Protein AF-A0AAD0PSM3-F1 (afdb_monomer)

pLDDT: mean 72.18, std 17.47, range [43.16, 95.62]

Mean predicted aligned error: 15.77 Å

Radius of gyration: 27.63 Å; Cα contacts (8 Å, |Δi|>4): 22; chains: 1; bounding box: 33×28×86 Å

Structure (mmCIF, N/CA/C/O backbone):
data_AF-A0AAD0PSM3-F1
#
_entry.id   AF-A0AAD0PSM3-F1
#
loop_
_atom_site.group_PDB
_atom_site.id
_atom_site.type_symbol
_atom_site.label_atom_id
_atom_site.label_alt_id
_atom_site.label_comp_id
_atom_site.label_asym_id
_atom_site.label_entity_id
_atom_site.label_seq_id
_atom_site.pdbx_PDB_ins_code
_atom_site.Cartn_x
_atom_site.Cartn_y
_atom_site.Cartn_z
_atom_site.occupancy
_atom_site.B_iso_or_equiv
_atom_site.auth_seq_id
_atom_site.auth_comp_id
_atom_site.auth_asym_id
_atom_site.auth_atom_id
_atom_site.pdbx_PDB_model_num
ATOM 1 N N . MET A 1 1 ? 3.905 -13.078 4.225 1.00 57.75 1 MET A N 1
ATOM 2 C CA . MET A 1 1 ? 2.943 -11.979 4.444 1.00 57.75 1 MET A CA 1
ATOM 3 C C . MET A 1 1 ? 3.747 -10.691 4.535 1.00 57.75 1 MET A C 1
ATOM 5 O O . MET A 1 1 ? 4.890 -10.770 4.973 1.00 57.75 1 MET A O 1
ATOM 9 N N . LEU A 1 2 ? 3.240 -9.560 4.044 1.00 64.62 2 LEU A N 1
ATOM 10 C CA . LEU A 1 2 ? 3.971 -8.291 4.109 1.00 64.62 2 LEU A CA 1
ATOM 11 C C . LEU A 1 2 ? 4.162 -7.909 5.588 1.00 64.62 2 LEU A C 1
ATOM 13 O O . LEU A 1 2 ? 3.183 -7.806 6.320 1.00 64.62 2 LEU A O 1
ATOM 17 N N . GLU A 1 3 ? 5.398 -7.743 6.054 1.00 79.00 3 GLU A N 1
ATOM 18 C CA . GLU A 1 3 ? 5.642 -7.389 7.456 1.00 79.00 3 GLU A CA 1
ATOM 19 C C . GLU A 1 3 ? 5.389 -5.892 7.664 1.00 79.00 3 GLU A C 1
ATOM 21 O O . GLU A 1 3 ? 6.245 -5.064 7.347 1.00 79.00 3 GLU A O 1
ATOM 26 N N . TYR A 1 4 ? 4.219 -5.546 8.215 1.00 81.62 4 TYR A N 1
ATOM 27 C CA . TYR A 1 4 ? 3.809 -4.164 8.511 1.00 81.62 4 TYR A CA 1
ATOM 28 C C . TYR A 1 4 ? 4.901 -3.359 9.233 1.00 81.62 4 TYR A C 1
ATOM 30 O O . TYR A 1 4 ? 5.190 -2.210 8.900 1.00 81.62 4 TYR A O 1
ATOM 38 N N . GLN A 1 5 ? 5.591 -4.012 10.169 1.00 85.94 5 GLN A N 1
ATOM 39 C CA . GLN A 1 5 ? 6.638 -3.420 11.000 1.00 85.94 5 GLN A CA 1
ATOM 40 C C . GLN A 1 5 ? 7.913 -3.041 10.242 1.00 85.94 5 GLN A C 1
ATOM 42 O O . GLN A 1 5 ? 8.737 -2.311 10.793 1.00 85.94 5 GLN A O 1
ATOM 47 N N . ASN A 1 6 ? 8.065 -3.483 8.994 1.00 86.69 6 ASN A N 1
ATOM 48 C CA . ASN A 1 6 ? 9.201 -3.154 8.133 1.00 86.69 6 ASN A CA 1
ATOM 49 C C . ASN A 1 6 ? 8.837 -2.128 7.050 1.00 86.69 6 ASN A C 1
ATOM 51 O O . ASN A 1 6 ? 9.705 -1.706 6.288 1.00 86.69 6 ASN A O 1
ATOM 55 N N . LEU A 1 7 ? 7.571 -1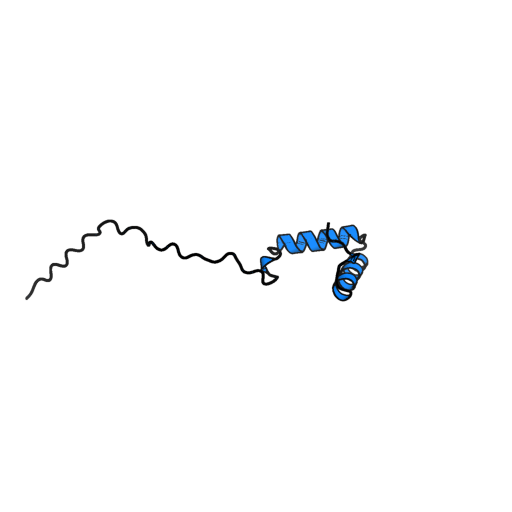.703 6.974 1.00 84.00 7 LEU A N 1
ATOM 56 C CA . LEU A 1 7 ? 7.131 -0.678 6.032 1.00 84.00 7 LEU A CA 1
ATOM 57 C C . LEU A 1 7 ? 7.697 0.697 6.393 1.00 84.00 7 LEU A C 1
ATOM 59 O O . LEU A 1 7 ? 7.928 0.993 7.570 1.00 84.00 7 LEU A O 1
ATOM 63 N N . SER A 1 8 ? 7.876 1.565 5.395 1.00 88.38 8 SER A N 1
ATOM 64 C CA . SER A 1 8 ? 8.188 2.971 5.664 1.00 88.38 8 SER A CA 1
ATOM 65 C C . SER A 1 8 ? 7.037 3.632 6.441 1.00 88.38 8 SER A C 1
ATOM 67 O O . SER A 1 8 ? 5.888 3.215 6.275 1.00 88.38 8 SER A O 1
ATOM 69 N N . PRO A 1 9 ? 7.305 4.666 7.260 1.00 90.38 9 PRO A N 1
ATOM 70 C CA . PRO A 1 9 ? 6.260 5.362 8.017 1.00 90.38 9 PRO A CA 1
ATOM 71 C C . PRO A 1 9 ? 5.104 5.859 7.137 1.00 90.38 9 PRO A C 1
ATOM 73 O O . PRO A 1 9 ? 3.948 5.638 7.466 1.00 90.38 9 PRO A O 1
ATOM 76 N N . GLU A 1 10 ? 5.419 6.423 5.969 1.00 87.00 10 GLU A N 1
ATOM 77 C CA . GLU A 1 10 ? 4.423 6.897 4.996 1.00 87.00 10 GLU A CA 1
ATOM 78 C C . GLU A 1 10 ? 3.546 5.757 4.450 1.00 87.00 10 GLU A C 1
ATOM 80 O O . GLU A 1 10 ? 2.347 5.917 4.244 1.00 87.00 10 GLU A O 1
ATOM 85 N N . THR A 1 11 ? 4.125 4.574 4.220 1.00 85.19 11 THR A N 1
ATOM 86 C CA . THR A 1 11 ? 3.346 3.422 3.736 1.00 85.19 11 THR A CA 1
ATOM 87 C C . THR A 1 11 ? 2.436 2.883 4.835 1.00 85.19 11 THR A C 1
ATOM 89 O O . THR A 1 11 ? 1.312 2.486 4.552 1.00 85.19 11 THR A O 1
ATOM 92 N N . ARG A 1 12 ? 2.898 2.891 6.090 1.00 91.44 12 ARG A N 1
ATOM 93 C CA . ARG A 1 12 ? 2.087 2.499 7.250 1.00 91.44 12 ARG A CA 1
ATOM 94 C C . ARG A 1 12 ? 0.882 3.409 7.434 1.00 91.44 12 ARG A C 1
ATOM 96 O O . ARG A 1 12 ? -0.224 2.907 7.581 1.00 91.44 12 ARG A O 1
ATOM 103 N N . GLU A 1 13 ? 1.088 4.718 7.330 1.00 92.56 13 GLU A N 1
ATOM 104 C CA . GLU A 1 13 ? 0.012 5.708 7.404 1.00 92.56 13 GLU A CA 1
ATOM 105 C C . GLU A 1 13 ? -1.068 5.448 6.345 1.00 92.56 13 GLU A C 1
ATOM 107 O O . GLU A 1 13 ? -2.246 5.373 6.684 1.00 92.56 13 GLU A O 1
ATOM 112 N N . AR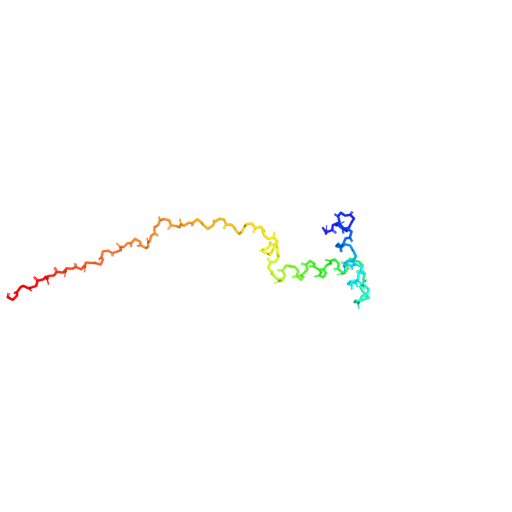G A 1 14 ? -0.675 5.182 5.091 1.00 88.31 14 ARG A N 1
ATOM 113 C CA . ARG A 1 14 ? -1.624 4.820 4.023 1.00 88.31 14 ARG A CA 1
ATOM 114 C C . ARG A 1 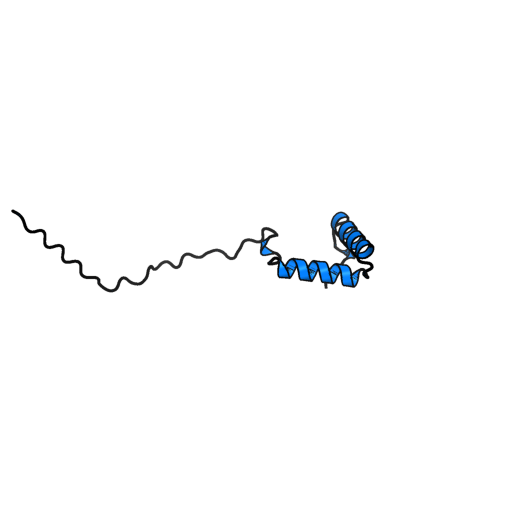14 ? -2.395 3.528 4.307 1.00 88.31 14 ARG A C 1
ATOM 116 O O . ARG A 1 14 ? -3.580 3.447 3.998 1.00 88.31 14 ARG A O 1
ATOM 123 N N . VAL A 1 15 ? -1.741 2.513 4.879 1.00 91.00 15 VAL A N 1
ATOM 124 C CA . VAL A 1 15 ? -2.398 1.250 5.269 1.00 91.00 15 VAL A CA 1
ATOM 125 C C . VAL A 1 15 ? -3.419 1.499 6.385 1.00 91.00 15 VAL A C 1
ATOM 127 O O . VAL A 1 15 ? -4.531 0.983 6.323 1.00 91.00 15 VAL A O 1
ATOM 130 N N . GLU A 1 16 ? -3.067 2.302 7.393 1.00 93.38 16 GLU A N 1
ATOM 131 C CA . GLU A 1 16 ? -3.964 2.653 8.502 1.00 93.38 16 GLU A CA 1
ATOM 132 C C . GLU A 1 16 ? -5.144 3.523 8.054 1.00 93.38 16 GLU A C 1
ATOM 134 O O . GLU A 1 16 ? -6.256 3.370 8.564 1.00 93.38 16 GLU A O 1
ATOM 139 N N . GLU A 1 17 ? -4.918 4.433 7.108 1.00 94.12 17 GLU A N 1
ATOM 140 C CA . GLU A 1 17 ? -5.965 5.251 6.500 1.00 94.12 17 GLU A CA 1
ATOM 141 C C . GLU A 1 17 ? -6.951 4.374 5.723 1.00 94.12 17 GLU A C 1
ATOM 143 O O . GLU A 1 17 ? -8.148 4.415 6.007 1.00 94.12 17 GLU A O 1
ATOM 148 N N . LEU A 1 18 ? -6.452 3.477 4.866 1.00 91.06 18 LEU A N 1
ATOM 149 C CA . LEU A 1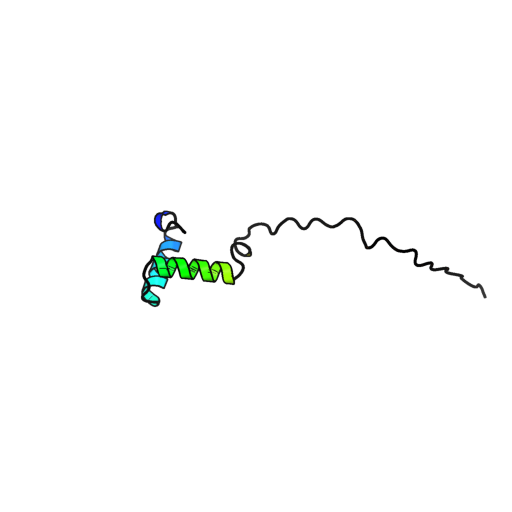 18 ? -7.281 2.510 4.145 1.00 91.06 18 LEU A CA 1
ATOM 150 C C . LEU A 1 18 ? -8.098 1.627 5.101 1.00 91.06 18 LEU A C 1
ATOM 152 O O . LEU A 1 18 ? -9.297 1.426 4.895 1.00 91.06 18 LEU A O 1
ATOM 156 N N . ALA A 1 19 ? -7.464 1.127 6.167 1.00 94.69 19 ALA A N 1
ATOM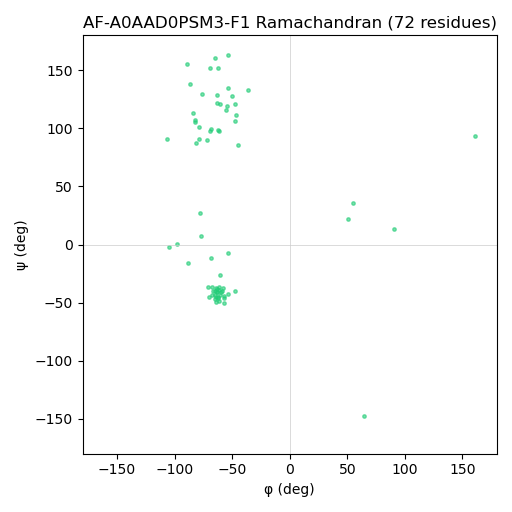 157 C CA . ALA A 1 19 ? -8.137 0.320 7.179 1.00 94.69 19 ALA A CA 1
ATOM 158 C C . ALA A 1 19 ? -9.290 1.090 7.842 1.00 94.69 19 ALA A C 1
ATOM 160 O O . ALA A 1 19 ? -10.377 0.550 8.051 1.00 94.69 19 ALA A O 1
ATOM 161 N N . ARG A 1 20 ? -9.081 2.379 8.127 1.00 95.06 20 ARG A N 1
ATOM 162 C CA . ARG A 1 20 ? -10.086 3.253 8.740 1.00 95.06 20 ARG A CA 1
ATOM 163 C C . ARG A 1 20 ? -11.239 3.568 7.796 1.00 95.06 20 ARG A C 1
ATOM 165 O O . ARG A 1 20 ? -12.387 3.507 8.225 1.00 95.06 20 ARG A O 1
ATOM 172 N N . GLU A 1 21 ? -10.941 3.899 6.544 1.00 95.62 21 GLU A N 1
ATOM 173 C CA . GLU A 1 21 ? -11.943 4.246 5.532 1.00 95.62 21 GLU A CA 1
ATOM 174 C C . GLU A 1 21 ? -12.864 3.071 5.201 1.00 95.62 21 GLU A C 1
ATOM 176 O O . GLU A 1 21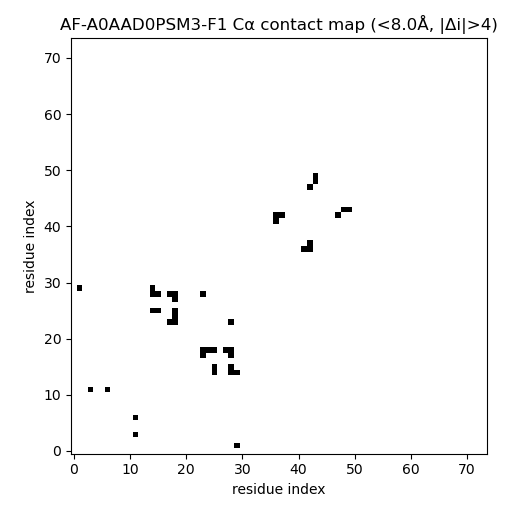 ? -14.064 3.260 5.001 1.00 95.62 21 GLU A O 1
ATOM 181 N N . LYS A 1 22 ? -12.311 1.854 5.168 1.00 92.88 22 LYS A N 1
ATOM 182 C CA . LYS A 1 22 ? -13.053 0.640 4.802 1.00 92.88 22 LYS A CA 1
ATOM 183 C C . LYS A 1 22 ? -13.543 -0.180 5.991 1.00 92.88 22 LYS A C 1
ATOM 185 O O . LYS A 1 22 ? -14.199 -1.197 5.791 1.00 92.88 22 LYS A O 1
ATOM 190 N N . HIS A 1 23 ? -13.275 0.274 7.217 1.00 95.25 23 HIS A N 1
ATOM 191 C CA . HIS A 1 23 ? -13.562 -0.461 8.454 1.00 95.25 23 HIS A CA 1
ATOM 192 C C . HIS A 1 23 ? -12.940 -1.865 8.486 1.00 95.25 23 HIS A C 1
ATOM 194 O O . HIS A 1 23 ? -13.526 -2.805 9.023 1.00 95.25 23 HIS A O 1
ATOM 200 N N . TYR A 1 24 ? -11.749 -1.994 7.914 1.00 93.88 24 TYR A N 1
ATOM 201 C CA . TYR A 1 24 ? -10.989 -3.233 7.890 1.00 93.88 24 TYR A CA 1
ATOM 202 C C . TYR A 1 24 ? -10.081 -3.361 9.107 1.00 93.88 24 TYR A C 1
ATOM 204 O O . TYR A 1 24 ? -9.625 -2.377 9.697 1.00 93.88 24 TYR A O 1
ATOM 212 N N . SER A 1 25 ? -9.759 -4.602 9.447 1.00 93.94 25 SER A N 1
ATOM 213 C CA . SER A 1 25 ? -8.565 -4.904 10.223 1.00 93.94 25 SER A CA 1
ATOM 214 C C . SER A 1 25 ? -7.299 -4.551 9.431 1.00 93.94 25 SER A C 1
ATOM 216 O O . SER A 1 25 ? -7.303 -4.435 8.204 1.00 93.94 25 SER A O 1
ATOM 218 N N . LEU A 1 26 ? -6.183 -4.388 10.143 1.00 90.12 26 LEU A N 1
ATOM 219 C CA . LEU A 1 26 ? -4.891 -4.098 9.518 1.00 90.12 26 LEU A CA 1
ATOM 220 C C . LEU A 1 26 ? -4.489 -5.192 8.510 1.00 90.12 26 LEU A C 1
ATOM 222 O O . LEU A 1 26 ? -3.944 -4.885 7.452 1.00 90.12 26 LEU A O 1
ATOM 226 N N . ASP A 1 27 ? -4.787 -6.454 8.829 1.00 89.88 27 ASP A N 1
ATOM 227 C CA . ASP A 1 27 ? -4.481 -7.602 7.974 1.00 89.88 27 ASP A CA 1
ATOM 228 C C . ASP A 1 27 ? -5.305 -7.579 6.681 1.00 89.88 27 ASP A C 1
ATOM 230 O O . ASP A 1 27 ? -4.746 -7.762 5.602 1.00 89.88 27 ASP A O 1
ATOM 234 N N . GLU A 1 28 ? -6.602 -7.272 6.768 1.00 90.56 28 GLU A N 1
ATOM 235 C CA . GLU A 1 28 ? -7.481 -7.125 5.598 1.00 90.56 28 GLU A CA 1
ATOM 236 C C . GLU A 1 28 ? -7.038 -5.963 4.699 1.00 90.56 28 GLU A C 1
ATOM 238 O O . GLU A 1 28 ? -6.994 -6.100 3.477 1.00 90.56 28 GLU A O 1
ATOM 243 N N . ALA A 1 29 ? -6.632 -4.834 5.287 1.00 91.12 29 ALA A N 1
ATOM 244 C CA . ALA A 1 29 ? -6.103 -3.706 4.524 1.00 91.12 29 ALA A CA 1
ATOM 245 C C . ALA A 1 29 ? -4.797 -4.065 3.788 1.00 91.12 29 ALA A C 1
ATOM 247 O O . ALA A 1 29 ? -4.611 -3.696 2.626 1.00 91.12 29 ALA A O 1
ATOM 248 N N . LEU A 1 30 ? -3.897 -4.814 4.435 1.00 89.31 30 LEU A N 1
ATOM 249 C CA . LEU A 1 30 ? -2.666 -5.309 3.809 1.00 89.31 30 LEU A CA 1
ATOM 250 C C . LEU A 1 30 ? -2.949 -6.305 2.682 1.00 89.31 30 LEU A C 1
ATOM 252 O O . LEU A 1 30 ? -2.267 -6.284 1.653 1.00 89.31 30 LEU A O 1
ATOM 256 N N . GLU A 1 31 ? -3.928 -7.183 2.877 1.00 87.81 31 GLU A N 1
ATOM 257 C CA . GLU A 1 31 ? -4.327 -8.176 1.887 1.00 87.81 31 GLU A CA 1
ATOM 258 C C . GLU A 1 31 ? -4.951 -7.510 0.656 1.00 87.81 31 GLU A C 1
ATOM 260 O O . GLU A 1 31 ? -4.598 -7.855 -0.474 1.00 87.81 31 GLU A O 1
ATOM 265 N N . GLU A 1 32 ? -5.773 -6.478 0.849 1.00 85.81 32 GLU A N 1
ATOM 266 C CA . GLU A 1 32 ? -6.355 -5.723 -0.258 1.00 85.81 32 GLU A CA 1
ATOM 267 C C . GLU A 1 32 ? -5.289 -4.997 -1.092 1.00 85.81 32 GLU A C 1
ATOM 269 O O . GLU A 1 32 ? -5.276 -5.126 -2.318 1.00 85.81 32 GLU A O 1
ATOM 274 N N . ILE A 1 33 ? -4.323 -4.333 -0.445 1.00 84.25 33 ILE A N 1
ATOM 275 C CA . ILE A 1 33 ? -3.191 -3.689 -1.136 1.00 84.25 33 ILE A CA 1
ATOM 276 C C . ILE A 1 33 ? -2.385 -4.712 -1.947 1.00 84.25 33 ILE A C 1
ATOM 278 O O . ILE A 1 33 ? -1.945 -4.429 -3.068 1.00 84.25 33 ILE A O 1
ATOM 282 N N . LEU A 1 34 ? -2.181 -5.913 -1.401 1.00 83.38 34 LEU A N 1
ATOM 283 C CA . LEU A 1 34 ? -1.474 -6.990 -2.090 1.00 83.38 34 LEU A CA 1
ATOM 284 C C . LEU A 1 34 ? -2.243 -7.452 -3.336 1.00 83.38 34 LEU A C 1
ATOM 286 O O . LEU A 1 34 ? -1.644 -7.592 -4.407 1.00 83.38 34 LEU A O 1
ATOM 290 N N . ILE A 1 35 ? -3.553 -7.671 -3.206 1.00 82.81 35 ILE A N 1
ATOM 291 C CA . ILE A 1 35 ? -4.431 -8.096 -4.302 1.00 82.81 35 ILE A CA 1
ATOM 292 C C . ILE A 1 35 ? -4.450 -7.042 -5.406 1.00 82.81 35 ILE A C 1
ATOM 294 O O . ILE A 1 35 ? -4.231 -7.381 -6.570 1.00 82.81 35 ILE A O 1
ATOM 298 N N . GLU A 1 36 ? -4.656 -5.774 -5.054 1.00 79.88 36 GLU A N 1
ATOM 299 C CA . GLU A 1 36 ? -4.694 -4.665 -6.008 1.00 79.88 36 GLU A CA 1
ATOM 300 C C . GLU A 1 36 ? -3.359 -4.535 -6.748 1.00 79.88 36 GLU A C 1
ATOM 302 O O . GLU A 1 36 ? -3.319 -4.445 -7.978 1.00 79.88 36 GLU A O 1
ATOM 307 N N . THR A 1 37 ? -2.248 -4.647 -6.015 1.00 78.19 37 THR A N 1
ATOM 308 C CA . THR A 1 37 ? -0.905 -4.656 -6.598 1.00 78.19 37 THR A CA 1
ATOM 309 C C . THR A 1 37 ? -0.765 -5.780 -7.619 1.00 78.19 37 THR A C 1
ATOM 311 O O . THR A 1 37 ? -0.343 -5.521 -8.742 1.00 78.19 37 THR A O 1
ATOM 314 N N . ILE A 1 38 ? -1.139 -7.019 -7.284 1.00 78.56 38 ILE A N 1
ATOM 315 C CA . ILE A 1 38 ? -1.062 -8.164 -8.208 1.00 78.56 38 ILE A CA 1
ATOM 316 C C . ILE A 1 38 ? -1.959 -7.945 -9.433 1.00 78.56 38 ILE A C 1
ATOM 318 O O . ILE A 1 38 ? -1.503 -8.144 -10.562 1.00 78.56 38 ILE A O 1
ATOM 322 N N . ALA A 1 39 ? -3.202 -7.505 -9.224 1.00 78.25 39 ALA A N 1
ATOM 323 C CA . ALA A 1 39 ? -4.186 -7.280 -10.280 1.00 78.25 39 ALA A CA 1
ATOM 324 C C . ALA A 1 39 ? -3.734 -6.208 -11.285 1.00 78.25 39 ALA A C 1
ATOM 326 O O . ALA A 1 39 ? -3.929 -6.372 -12.488 1.00 78.25 39 ALA A O 1
ATOM 327 N N . MET A 1 40 ? -3.049 -5.157 -10.821 1.00 80.81 40 MET A N 1
ATOM 328 C CA . MET A 1 40 ? -2.470 -4.112 -11.677 1.00 80.81 40 MET A CA 1
ATOM 329 C C . MET A 1 40 ? -1.162 -4.527 -12.381 1.00 80.81 40 MET A C 1
ATOM 331 O O . MET A 1 40 ? -0.507 -3.710 -13.029 1.00 80.81 40 MET A O 1
ATOM 335 N N . GLY A 1 41 ? -0.760 -5.798 -12.289 1.00 68.62 41 GLY A N 1
ATOM 336 C CA . GLY A 1 41 ? 0.478 -6.305 -12.885 1.00 68.62 41 GLY A CA 1
ATOM 337 C C . GLY A 1 41 ? 1.695 -6.231 -11.959 1.00 68.62 41 GLY A C 1
ATOM 338 O O . GLY A 1 41 ? 2.827 -6.421 -12.405 1.00 68.62 41 GLY A O 1
ATOM 339 N N . GLY A 1 42 ? 1.498 -5.996 -10.667 1.00 72.00 42 GLY A N 1
ATOM 340 C CA . GLY A 1 42 ? 2.506 -6.129 -9.620 1.00 72.00 42 GLY A CA 1
ATOM 341 C C . GLY A 1 42 ? 3.689 -5.167 -9.730 1.00 72.00 42 GLY A C 1
ATOM 342 O O . GLY A 1 42 ? 3.603 -4.053 -10.248 1.00 72.00 42 GLY A O 1
ATOM 343 N N . LEU A 1 43 ? 4.852 -5.667 -9.292 1.00 56.56 43 LEU A N 1
ATOM 344 C CA . LEU A 1 43 ? 6.183 -5.042 -9.375 1.00 56.56 43 LEU A CA 1
ATOM 345 C C . LEU A 1 43 ? 6.600 -4.591 -10.789 1.00 56.56 43 LEU A C 1
ATOM 347 O O . LEU A 1 43 ? 7.633 -3.938 -10.938 1.00 56.56 43 LEU A O 1
ATOM 351 N N . THR A 1 44 ? 5.825 -4.918 -11.822 1.00 50.81 44 THR A N 1
ATOM 352 C CA . THR A 1 44 ? 6.037 -4.438 -13.191 1.00 50.81 44 THR A CA 1
ATOM 353 C C . THR A 1 44 ? 5.958 -2.906 -13.282 1.00 50.81 44 THR A C 1
ATOM 355 O O . THR A 1 44 ? 6.623 -2.328 -14.138 1.00 50.81 44 THR A O 1
ATOM 358 N N . PHE A 1 45 ? 5.231 -2.242 -12.371 1.00 47.59 45 PHE A N 1
ATOM 359 C CA . PHE A 1 45 ? 5.258 -0.780 -12.199 1.00 47.59 45 PHE A CA 1
ATOM 360 C C . PHE A 1 45 ? 6.336 -0.278 -11.224 1.00 47.59 45 PHE A C 1
ATOM 362 O O . PHE A 1 45 ? 6.709 0.890 -11.280 1.00 47.59 45 PHE A O 1
ATOM 369 N N . ALA A 1 46 ? 6.916 -1.144 -10.388 1.00 54.75 46 ALA A N 1
ATOM 370 C CA . ALA A 1 46 ? 7.980 -0.793 -9.439 1.00 54.75 46 ALA A CA 1
ATOM 371 C C . ALA A 1 46 ? 9.370 -0.653 -10.102 1.00 54.75 46 ALA A C 1
ATOM 373 O O . ALA A 1 46 ? 10.391 -0.922 -9.471 1.00 54.75 46 ALA A O 1
ATOM 374 N N . ALA A 1 47 ? 9.410 -0.299 -11.393 1.00 53.22 47 ALA A N 1
ATOM 375 C CA . ALA A 1 47 ? 10.619 -0.152 -12.209 1.00 53.22 47 ALA A CA 1
ATOM 376 C C . ALA A 1 47 ? 11.592 -1.350 -12.155 1.00 53.22 47 ALA A C 1
ATOM 378 O O . ALA A 1 47 ? 12.774 -1.214 -12.476 1.00 53.22 47 ALA A O 1
ATOM 379 N N . ARG A 1 48 ? 11.118 -2.548 -11.780 1.00 50.31 48 ARG A N 1
ATOM 380 C CA . ARG A 1 48 ? 11.911 -3.768 -11.938 1.00 50.31 48 ARG A CA 1
ATOM 381 C C . ARG A 1 48 ? 12.148 -3.956 -13.437 1.00 50.31 48 ARG A C 1
ATOM 383 O O . ARG A 1 48 ? 11.174 -3.917 -14.193 1.00 50.31 48 ARG A O 1
ATOM 390 N N . PRO A 1 49 ? 13.400 -4.147 -13.888 1.00 53.75 49 PRO A N 1
ATOM 391 C CA . PRO A 1 49 ? 13.670 -4.352 -15.300 1.00 53.75 49 PRO A CA 1
ATOM 392 C C . PRO A 1 49 ? 12.808 -5.513 -15.792 1.00 53.75 49 PRO A C 1
ATOM 394 O O . PRO A 1 49 ? 12.927 -6.629 -15.278 1.00 53.75 49 PRO A O 1
ATOM 397 N N . LYS A 1 50 ? 11.918 -5.258 -16.761 1.00 56.25 50 LYS A N 1
ATOM 398 C CA . LYS A 1 50 ? 11.296 -6.353 -17.510 1.00 56.25 50 LYS A CA 1
ATOM 399 C C . LYS A 1 50 ? 12.445 -7.203 -18.044 1.00 56.25 50 LYS A C 1
ATOM 401 O O . LYS A 1 50 ? 13.442 -6.642 -18.501 1.00 56.25 50 LYS A O 1
ATOM 406 N N . ALA A 1 51 ? 12.326 -8.524 -17.911 1.00 66.75 51 ALA A N 1
ATOM 407 C CA . ALA A 1 51 ? 13.316 -9.482 -18.392 1.00 66.75 51 ALA A CA 1
ATOM 408 C C . ALA A 1 51 ? 13.933 -9.011 -19.718 1.00 66.75 51 ALA A C 1
ATOM 410 O O . ALA A 1 51 ? 13.212 -8.552 -20.609 1.00 66.75 51 ALA A O 1
ATOM 411 N N . THR A 1 52 ? 15.261 -9.067 -19.823 1.00 65.69 52 THR A N 1
ATOM 412 C CA . THR A 1 52 ? 15.984 -8.541 -20.980 1.00 65.69 52 THR A CA 1
ATOM 413 C C . THR A 1 52 ? 15.440 -9.171 -22.258 1.00 65.69 52 THR A C 1
ATOM 415 O O . THR A 1 52 ? 15.554 -10.382 -22.461 1.00 65.69 52 THR A O 1
ATOM 418 N N . LEU A 1 53 ? 14.842 -8.346 -23.123 1.00 62.56 53 LEU A N 1
ATOM 419 C CA . LEU A 1 53 ? 14.403 -8.762 -24.450 1.00 62.56 53 LEU A CA 1
ATOM 420 C C . LEU A 1 53 ? 15.637 -9.185 -25.247 1.00 62.56 53 LEU A C 1
ATOM 422 O O . LEU A 1 53 ? 16.378 -8.357 -25.773 1.00 62.56 53 LEU A O 1
ATOM 426 N N . THR A 1 54 ? 15.878 -10.491 -25.303 1.00 67.81 54 THR A N 1
ATOM 427 C CA . THR A 1 54 ? 16.949 -11.046 -26.122 1.00 67.81 54 THR A CA 1
ATOM 428 C C . THR A 1 54 ? 16.399 -11.194 -27.528 1.00 67.81 54 THR A C 1
ATOM 430 O O . THR A 1 54 ? 15.473 -11.969 -27.760 1.00 67.81 54 THR A O 1
ATOM 433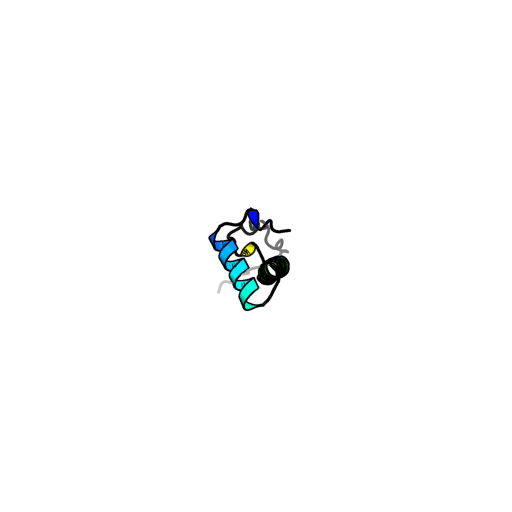 N N . SER A 1 55 ? 16.936 -10.416 -28.465 1.00 63.31 55 SER A N 1
ATOM 434 C CA . SER A 1 55 ? 16.575 -10.544 -29.873 1.00 63.31 55 SER A CA 1
ATOM 435 C C . SER A 1 55 ? 16.927 -11.952 -30.344 1.00 63.31 55 SER A C 1
ATOM 437 O O . SER A 1 55 ? 18.083 -12.374 -30.248 1.00 63.31 55 SER A O 1
ATOM 439 N N . ILE A 1 56 ? 15.933 -12.695 -30.829 1.00 68.62 56 ILE A N 1
ATOM 440 C CA . ILE A 1 56 ? 16.161 -13.987 -31.465 1.00 68.62 56 ILE A CA 1
ATOM 441 C C . ILE A 1 56 ? 16.888 -13.668 -32.770 1.00 68.62 56 ILE A C 1
ATOM 443 O O . ILE A 1 56 ? 16.291 -13.196 -33.737 1.00 68.62 56 ILE A O 1
ATOM 447 N N . LYS A 1 57 ? 18.212 -13.829 -32.779 1.00 59.84 57 LYS A N 1
ATOM 448 C CA . LYS A 1 57 ? 19.025 -13.573 -33.965 1.00 59.84 57 LYS A CA 1
ATOM 449 C C . LYS A 1 57 ? 18.750 -14.689 -34.974 1.00 59.84 57 LYS A C 1
ATOM 451 O O . LYS A 1 57 ? 19.381 -15.738 -34.956 1.00 59.84 57 LYS A O 1
ATOM 456 N N . GLY A 1 58 ? 17.752 -14.456 -35.813 1.00 54.16 58 GLY A N 1
ATOM 457 C CA . GLY A 1 58 ? 17.290 -15.378 -36.835 1.00 54.16 58 GLY A CA 1
ATOM 458 C C . GLY A 1 58 ? 15.885 -14.987 -37.251 1.00 54.16 58 GLY A C 1
ATOM 459 O O . GLY A 1 58 ? 14.918 -15.410 -36.624 1.00 54.16 58 GLY A O 1
ATOM 460 N N . GLY A 1 59 ? 15.770 -14.178 -38.309 1.00 57.72 59 GLY A N 1
ATOM 461 C CA . GLY A 1 59 ? 14.510 -14.098 -39.046 1.00 57.72 59 GLY A CA 1
ATOM 462 C C . GLY A 1 59 ? 14.073 -15.505 -39.479 1.00 57.72 59 GLY A C 1
ATOM 463 O O . GLY A 1 59 ? 14.908 -16.421 -39.458 1.00 57.72 59 GLY A O 1
ATOM 464 N N . PRO A 1 60 ? 12.794 -15.708 -39.855 1.00 58.97 60 PRO A N 1
ATOM 465 C CA . PRO A 1 60 ? 12.368 -16.980 -40.428 1.00 58.97 60 PRO A CA 1
ATOM 466 C C . PRO A 1 60 ? 13.391 -17.343 -41.496 1.00 58.97 60 PRO A C 1
ATOM 468 O O . PRO A 1 60 ? 13.675 -16.512 -42.362 1.00 58.97 60 PRO A O 1
ATOM 471 N N . LYS A 1 61 ? 14.042 -18.506 -41.339 1.00 56.62 61 LYS A N 1
ATOM 472 C CA . LYS A 1 61 ? 15.005 -19.012 -42.317 1.00 56.62 61 LYS A CA 1
ATOM 473 C C . LYS A 1 61 ? 14.314 -18.851 -43.658 1.00 56.62 61 LYS A C 1
ATOM 475 O O . LYS A 1 61 ? 13.254 -19.439 -43.846 1.00 56.62 61 LYS A O 1
ATOM 480 N N . GLY A 1 62 ? 14.829 -17.939 -44.478 1.00 48.94 62 GLY A N 1
ATOM 481 C CA . GLY A 1 62 ? 14.231 -17.622 -45.756 1.00 48.94 62 GLY A CA 1
ATOM 482 C C . GLY A 1 62 ? 14.271 -18.894 -46.570 1.00 48.94 62 GLY A C 1
ATOM 483 O O . GLY A 1 62 ? 15.312 -19.224 -47.132 1.00 48.94 62 GLY A O 1
ATOM 484 N N . ASP A 1 63 ? 13.157 -19.618 -46.581 1.00 48.56 63 ASP A N 1
ATOM 485 C CA . ASP A 1 63 ? 12.874 -20.558 -47.639 1.00 48.56 63 ASP A CA 1
ATOM 486 C C . ASP A 1 63 ? 13.076 -19.791 -48.936 1.00 48.56 63 ASP A C 1
ATOM 488 O O . ASP A 1 63 ? 12.599 -18.664 -49.098 1.00 48.56 63 ASP A O 1
ATOM 492 N N . HIS A 1 64 ? 13.884 -20.390 -49.800 1.00 51.59 64 HIS A N 1
ATOM 493 C CA . HIS A 1 64 ? 14.244 -19.929 -51.124 1.00 51.59 64 HIS A CA 1
ATOM 494 C C . HIS A 1 64 ? 13.019 -19.434 -51.910 1.00 51.59 64 HIS A C 1
ATOM 496 O O . HIS A 1 64 ? 12.444 -20.156 -52.719 1.00 51.59 64 HIS A O 1
ATOM 502 N N . LEU A 1 65 ? 12.643 -18.169 -51.737 1.00 51.28 65 LEU A N 1
ATOM 503 C CA . LEU A 1 65 ? 11.795 -17.472 -52.687 1.00 51.28 65 LEU A CA 1
ATOM 504 C C . LEU A 1 65 ? 12.706 -17.007 -53.814 1.00 51.28 65 LEU A C 1
ATOM 506 O O . LEU A 1 65 ? 13.275 -15.916 -53.797 1.00 51.28 65 LEU A O 1
ATOM 510 N N . ILE A 1 66 ? 12.867 -17.916 -54.773 1.00 52.28 66 ILE A N 1
ATOM 511 C CA . ILE A 1 66 ? 13.410 -17.664 -56.101 1.00 52.28 66 ILE A CA 1
ATOM 512 C C . ILE A 1 66 ? 12.700 -16.427 -56.661 1.00 52.28 66 ILE A C 1
ATOM 514 O O . ILE A 1 66 ? 11.535 -16.477 -57.044 1.00 52.28 66 ILE A O 1
ATOM 518 N N . ARG A 1 67 ? 13.406 -15.298 -56.705 1.00 45.72 67 ARG A N 1
ATOM 519 C CA . ARG A 1 67 ? 13.063 -14.178 -57.579 1.00 45.72 67 ARG A CA 1
ATOM 520 C C . ARG A 1 67 ? 14.082 -14.171 -58.705 1.00 45.72 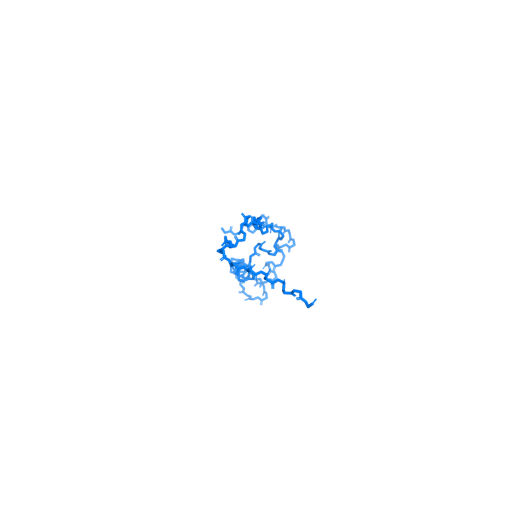67 ARG A C 1
ATOM 522 O O . ARG A 1 67 ? 15.142 -13.568 -58.587 1.00 45.72 67 ARG A O 1
ATOM 529 N N . THR A 1 68 ? 13.770 -14.873 -59.789 1.00 47.00 68 THR A N 1
ATOM 530 C CA . THR A 1 68 ? 14.417 -14.634 -61.079 1.00 47.00 68 THR A CA 1
ATOM 531 C C . THR A 1 68 ? 13.946 -13.274 -61.581 1.00 47.00 68 THR A C 1
ATOM 533 O O . THR A 1 68 ? 12.845 -13.148 -62.114 1.00 47.00 68 THR A O 1
ATOM 536 N N . SER A 1 69 ? 14.749 -12.234 -61.364 1.00 46.28 69 SER A N 1
ATOM 537 C CA . SER A 1 69 ? 14.616 -10.981 -62.100 1.00 46.28 69 SER A CA 1
ATOM 538 C C . SER A 1 69 ? 15.256 -11.175 -63.474 1.00 46.28 69 SER A C 1
ATOM 540 O O . SER A 1 69 ? 16.463 -10.992 -63.631 1.00 46.28 69 SER A O 1
ATOM 542 N N . THR A 1 70 ? 14.461 -11.594 -64.454 1.00 48.44 70 THR A N 1
ATOM 543 C CA . THR A 1 70 ? 14.827 -11.443 -65.864 1.00 48.44 70 THR A CA 1
ATOM 544 C C . THR A 1 70 ? 14.467 -10.018 -66.256 1.00 48.44 70 THR A C 1
ATOM 546 O O . THR A 1 70 ? 13.293 -9.669 -66.351 1.00 48.44 70 THR A O 1
ATOM 549 N N . THR A 1 71 ? 15.480 -9.172 -66.390 1.00 48.12 71 THR A N 1
ATOM 550 C CA . THR A 1 71 ? 15.358 -7.852 -67.004 1.00 48.12 71 THR A CA 1
ATOM 551 C C . THR A 1 71 ? 15.441 -8.060 -68.517 1.00 48.12 71 THR A C 1
ATOM 553 O O . THR A 1 71 ? 16.518 -8.377 -69.017 1.00 48.12 71 THR A O 1
ATOM 556 N N . ASP A 1 72 ? 14.327 -7.928 -69.237 1.00 46.44 72 ASP A N 1
ATOM 557 C CA . ASP A 1 72 ? 14.331 -7.854 -70.705 1.00 46.44 72 ASP A CA 1
ATOM 558 C C . ASP A 1 72 ? 14.796 -6.452 -71.146 1.00 46.44 72 ASP A C 1
ATOM 560 O O . ASP A 1 72 ? 14.256 -5.460 -70.643 1.00 46.44 72 ASP A O 1
ATOM 564 N N . PRO A 1 73 ? 15.773 -6.321 -72.063 1.00 52.97 73 PRO A N 1
ATOM 565 C CA . PRO A 1 73 ? 16.061 -5.050 -72.713 1.00 52.97 73 PRO A CA 1
ATOM 566 C C . PRO A 1 73 ? 15.165 -4.858 -73.952 1.00 52.97 73 PRO A C 1
ATOM 568 O O . PRO A 1 73 ? 14.964 -5.793 -74.729 1.00 52.97 73 PRO A O 1
ATOM 571 N N . LEU A 1 74 ? 14.653 -3.633 -74.122 1.00 43.16 74 LEU A N 1
ATOM 572 C CA . LEU A 1 74 ? 14.140 -3.110 -75.397 1.00 43.16 74 LEU A CA 1
ATOM 573 C C . LEU A 1 74 ? 15.298 -2.658 -76.291 1.00 43.16 74 LEU A C 1
ATOM 575 O O . LEU A 1 74 ? 16.271 -2.095 -75.735 1.00 43.16 74 LEU A O 1
#

Secondary structure (DSSP, 8-state):
---GGGS-HHHHHHHHHHHHHHT--HHHHHHHHHHHHHHTTGGGTTTPPP------S--S--------------

Organism: NCBI:txid629260

Sequence (74 aa):
MLEYQNLSPETRERVEELAREKHYSLDEALEEILIETIAMGGLTFAARPKATLTSIKGGPKGDHLIRTSTTDPL

Solvent-accessible surface area (backbone atoms only — not comparable to full-atom values): 4936 Å² total; per-residue (Å²): 128,87,60,70,92,75,50,55,71,71,58,45,52,53,43,54,48,51,10,62,76,68,73,41,54,69,66,57,32,53,50,49,54,50,50,53,38,51,75,76,56,37,59,67,76,68,72,50,78,71,77,81,86,71,77,74,91,66,71,78,78,76,71,84,75,81,74,83,80,80,81,81,83,133

Nearest PDB structures (foldseek):
  5x3t-assembly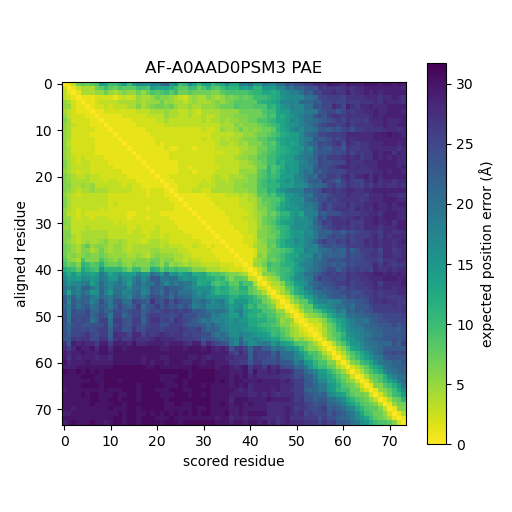1_G  TM=5.318E-01  e=1.988E+00  Mycobacterium tuberculosis H37Rv
  2k5j-assembly1_A  TM=5.009E-01  e=1.854E+00  Shigella flexneri 5 str. 8401
  2k5j-assembly1_B  TM=4.176E-01  e=1.729E+00  Shigella flexneri 5 str. 8401

Foldseek 3Di:
DPDLVPDDPVVNVVLVVQCVVVVHDSVVSVVVVVVVLVVVVHCVVVPDPDPPPDPPPDDPPPDDPDDPPPDDDD